Protein AF-A0A7I7UCS8-F1 (afdb_monomer_lite)

InterPro domains:
  IPR001915 Peptidase M48 [PF01435] (50-108)
  IPR050083 Membrane-localized HtpX protease [PTHR43221] (4-91)

Foldseek 3Di:
DVVVVVVVVVVVVVVVVLVVLLVVLCVVPNPVRNVVSVVCVVVVVVCCVVCVVVVVCVVLVWAFDDCVNPVPVQVVQVVVCVVVVHPRDTDTDSDRDVVVVVVVVVVCVVVVDDPVVVPPD

Secondary structure (DSSP, 8-state):
-HHHHHHHHHHHHHHHHHHHHHHHHHHHHHHHHHHHHHHHHHHHHHHHHHTHHHHHHHHTTPEEPPTTT-HHHHHHHHHHHHHTT-PPPPPEESSS-HHHHHHHHHHHHHTT--TTGGG--

Sequence (121 aa):
MRRATNWLKTAALLGLLTAMILLVGQWLGGSAGLVIAGIVSVAFNAVIYFYSDRIALRAMRARPLSRTEAPRLYAMVGDLADQAGQPMPRLFSTHPPVQRRIARLESLARDGRPARSAWIG

pLDDT: mean 87.06, std 10.29, range [52.38, 97.12]

Radius of gyration: 24.69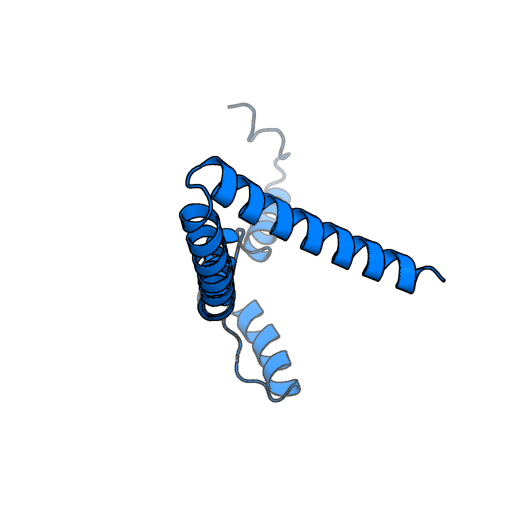 Å; chains: 1; bounding box: 49×38×68 Å

Organism: Mycolicibacterium pulveris (NCBI:txid36813)

Structure (mmCIF, N/CA/C/O backbone):
data_AF-A0A7I7UCS8-F1
#
_entry.id   AF-A0A7I7UCS8-F1
#
loop_
_atom_site.group_PDB
_atom_site.id
_atom_site.type_symbol
_atom_site.label_atom_id
_atom_site.label_alt_id
_atom_site.label_comp_id
_atom_site.label_asym_id
_atom_site.label_entity_id
_atom_site.label_seq_id
_atom_site.pdbx_PDB_ins_code
_atom_site.Cartn_x
_atom_site.Cartn_y
_atom_site.Cartn_z
_atom_site.occupancy
_atom_site.B_iso_or_equiv
_atom_site.auth_seq_id
_atom_site.auth_comp_id
_atom_site.auth_asym_id
_atom_site.auth_atom_id
_atom_site.pdbx_PDB_model_num
ATOM 1 N N . MET A 1 1 ? -11.689 26.394 -11.250 1.00 60.06 1 MET A N 1
ATOM 2 C CA . MET A 1 1 ? -10.302 26.407 -11.781 1.00 60.06 1 MET A CA 1
ATOM 3 C C . MET A 1 1 ? -9.278 25.624 -10.935 1.00 60.06 1 MET A C 1
ATOM 5 O O . MET A 1 1 ? -8.360 25.079 -11.520 1.00 60.06 1 MET A O 1
ATOM 9 N N . ARG A 1 2 ? -9.425 25.457 -9.604 1.00 61.91 2 ARG A N 1
ATOM 10 C CA . ARG A 1 2 ? -8.433 24.735 -8.757 1.00 61.91 2 ARG A CA 1
ATOM 11 C C . ARG A 1 2 ? -8.306 23.212 -8.984 1.00 61.91 2 ARG A C 1
ATOM 13 O O . ARG A 1 2 ? -7.230 22.660 -8.794 1.00 61.91 2 ARG A O 1
ATOM 20 N N . ARG A 1 3 ? -9.380 22.523 -9.401 1.00 70.38 3 ARG A N 1
ATOM 21 C CA . ARG A 1 3 ? -9.373 21.059 -9.625 1.00 70.38 3 ARG A CA 1
ATOM 22 C C . ARG A 1 3 ? -8.481 20.637 -10.800 1.00 70.38 3 ARG A C 1
ATOM 24 O O . ARG A 1 3 ? -7.736 19.673 -10.672 1.00 70.38 3 ARG A O 1
ATOM 31 N N . ALA A 1 4 ? -8.507 21.402 -11.894 1.00 74.75 4 ALA A N 1
ATOM 32 C CA . ALA A 1 4 ? -7.697 21.139 -13.084 1.00 74.75 4 ALA A CA 1
ATOM 33 C C . ALA A 1 4 ? -6.192 21.223 -12.782 1.00 74.75 4 ALA A C 1
ATOM 35 O O . ALA A 1 4 ? -5.426 20.360 -13.194 1.00 74.75 4 ALA A O 1
ATOM 36 N N . THR A 1 5 ? -5.771 22.207 -11.982 1.00 81.38 5 THR A N 1
ATOM 37 C CA . THR A 1 5 ? -4.363 22.366 -11.593 1.00 81.38 5 THR A CA 1
ATOM 38 C C . THR A 1 5 ? -3.869 21.228 -10.696 1.00 81.38 5 THR A C 1
ATOM 40 O O . THR A 1 5 ? -2.710 20.841 -10.797 1.00 81.38 5 THR A O 1
ATOM 43 N N . ASN A 1 6 ? -4.721 20.661 -9.837 1.00 87.00 6 ASN A N 1
ATOM 44 C CA . ASN A 1 6 ? -4.338 19.523 -8.994 1.00 87.00 6 ASN A CA 1
ATOM 45 C C . ASN A 1 6 ? -4.155 18.249 -9.820 1.00 87.00 6 ASN A C 1
ATOM 47 O O . ASN A 1 6 ? -3.152 17.566 -9.657 1.00 87.00 6 ASN A O 1
ATOM 51 N N . TRP A 1 7 ? -5.070 17.976 -10.751 1.00 90.50 7 TRP A N 1
ATOM 52 C CA . TRP A 1 7 ? -4.941 16.831 -11.651 1.00 90.50 7 TRP A CA 1
ATOM 53 C C . TRP A 1 7 ? -3.725 16.968 -12.578 1.00 90.50 7 TRP A C 1
ATOM 55 O O . TRP A 1 7 ? -2.993 16.002 -12.768 1.00 90.50 7 TRP A O 1
ATOM 65 N N . LEU A 1 8 ? -3.438 18.188 -13.053 1.00 93.19 8 LEU A N 1
ATOM 66 C CA . LEU A 1 8 ? -2.222 18.489 -13.812 1.00 93.19 8 LEU A CA 1
ATOM 67 C C . LEU A 1 8 ? -0.955 18.233 -12.989 1.00 93.19 8 LEU A C 1
ATOM 69 O O . LEU A 1 8 ? -0.033 17.597 -13.484 1.00 93.19 8 LEU A O 1
ATOM 73 N N . LYS A 1 9 ? -0.908 18.683 -11.728 1.00 89.12 9 LYS A N 1
ATOM 74 C CA . LYS A 1 9 ? 0.220 18.404 -10.825 1.00 89.12 9 LYS A CA 1
ATOM 75 C C . LYS A 1 9 ? 0.393 16.904 -10.600 1.00 89.12 9 LYS A C 1
ATOM 77 O O . LYS A 1 9 ? 1.513 16.417 -10.668 1.00 89.12 9 LYS A O 1
ATOM 82 N N . THR A 1 10 ? -0.693 16.165 -10.378 1.00 93.94 10 THR A N 1
ATOM 83 C CA . THR A 1 10 ? -0.644 14.707 -10.211 1.00 93.94 10 THR A CA 1
ATOM 84 C C . THR A 1 10 ? -0.122 14.015 -11.469 1.00 93.94 10 THR A C 1
ATOM 86 O O . THR A 1 10 ? 0.804 13.214 -11.372 1.00 93.94 10 THR A O 1
ATOM 89 N N . ALA A 1 11 ? -0.650 14.353 -12.648 1.00 95.00 11 ALA A N 1
ATOM 90 C CA . ALA A 1 11 ? -0.199 13.786 -13.916 1.00 95.00 11 ALA A CA 1
ATOM 91 C C . ALA A 1 11 ? 1.268 14.138 -14.216 1.00 95.00 11 ALA A C 1
ATOM 93 O O . ALA A 1 11 ? 2.036 13.265 -14.611 1.00 95.00 11 ALA A O 1
ATOM 94 N N . ALA A 1 12 ? 1.677 15.384 -13.961 1.00 95.94 12 ALA A N 1
ATOM 95 C CA . ALA A 1 12 ? 3.056 15.828 -14.138 1.00 95.94 12 ALA A CA 1
ATOM 96 C C . ALA A 1 12 ? 4.019 15.093 -13.197 1.00 95.94 12 ALA A C 1
ATOM 98 O O . ALA A 1 12 ? 5.064 14.631 -13.641 1.00 95.94 12 ALA A O 1
ATOM 99 N N . LEU A 1 13 ? 3.660 14.931 -11.918 1.00 95.69 13 LEU A N 1
ATOM 100 C CA . LEU A 1 13 ? 4.477 14.199 -10.947 1.00 95.69 13 LEU A CA 1
ATOM 101 C C . LEU A 1 13 ? 4.593 12.710 -11.303 1.00 95.69 13 LEU A C 1
ATOM 103 O O . LEU A 1 13 ? 5.686 12.154 -11.230 1.00 95.69 13 LEU A O 1
ATOM 107 N N . LEU A 1 14 ? 3.497 12.071 -11.726 1.00 94.31 14 LEU A N 1
ATOM 108 C CA . LEU A 1 14 ? 3.497 10.665 -12.151 1.00 94.31 14 LEU A CA 1
ATOM 109 C C . LEU A 1 14 ? 4.304 10.457 -13.438 1.00 94.31 14 LEU A C 1
ATOM 111 O O . LEU A 1 14 ? 5.100 9.519 -13.523 1.00 94.31 14 LEU A O 1
ATOM 115 N N . GLY A 1 15 ? 4.129 11.342 -14.421 1.00 95.31 15 GLY A N 1
ATOM 116 C CA . GLY A 1 15 ? 4.889 11.328 -15.667 1.00 95.31 15 GLY A CA 1
ATOM 117 C C . GLY A 1 15 ? 6.379 11.548 -15.424 1.00 95.31 15 GLY A C 1
ATOM 118 O O . GLY A 1 15 ? 7.196 10.788 -15.937 1.00 95.31 15 GLY A O 1
ATOM 119 N N . LEU A 1 16 ? 6.734 12.518 -14.574 1.00 97.12 16 LEU A N 1
ATOM 120 C CA . LEU A 1 16 ? 8.117 12.782 -14.178 1.00 97.12 16 LEU A CA 1
ATOM 121 C C . LEU A 1 16 ? 8.742 11.565 -13.495 1.00 97.12 16 LEU A C 1
ATOM 123 O O . LEU A 1 16 ? 9.826 11.145 -13.884 1.00 97.12 16 LEU A O 1
ATOM 127 N N . LEU A 1 17 ? 8.058 10.967 -12.516 1.00 95.06 17 LEU A N 1
ATOM 128 C CA . LEU A 1 17 ? 8.562 9.788 -11.812 1.00 95.06 17 LEU A CA 1
ATOM 129 C C . LEU A 1 17 ? 8.782 8.609 -12.771 1.00 95.06 17 LEU A C 1
ATOM 131 O O . LEU A 1 17 ? 9.819 7.951 -12.717 1.00 95.06 17 LEU A O 1
ATOM 135 N N . THR A 1 18 ? 7.835 8.378 -13.683 1.00 94.88 18 THR A N 1
ATOM 136 C CA . THR A 1 18 ? 7.948 7.333 -14.711 1.00 94.88 18 THR A CA 1
ATOM 137 C C . THR A 1 18 ? 9.139 7.598 -15.631 1.00 94.88 18 THR A C 1
ATOM 139 O O . THR A 1 18 ? 9.943 6.700 -15.876 1.00 94.88 18 THR A O 1
ATOM 142 N N . ALA A 1 19 ? 9.306 8.843 -16.087 1.00 96.19 19 ALA A N 1
ATOM 143 C CA . ALA A 1 19 ? 10.443 9.243 -16.906 1.00 96.19 19 ALA A CA 1
ATOM 144 C C . ALA A 1 19 ? 11.772 9.040 -16.167 1.00 96.19 19 ALA A C 1
ATOM 146 O O . ALA A 1 19 ? 12.712 8.514 -16.754 1.00 96.19 19 ALA A O 1
ATOM 147 N N . MET A 1 20 ? 11.848 9.375 -14.874 1.00 96.75 20 MET A N 1
ATOM 148 C CA . MET A 1 20 ? 13.052 9.143 -14.071 1.00 96.75 20 MET A CA 1
ATOM 149 C C . MET A 1 20 ? 13.416 7.657 -13.987 1.00 96.75 20 MET A C 1
ATOM 151 O O . MET A 1 20 ? 14.585 7.317 -14.150 1.00 96.75 20 MET A O 1
ATOM 155 N N . ILE A 1 21 ? 12.438 6.768 -13.793 1.00 95.44 21 ILE A N 1
ATOM 156 C CA . ILE A 1 21 ? 12.676 5.315 -13.763 1.00 95.44 21 ILE A CA 1
ATOM 157 C C . ILE A 1 21 ? 13.265 4.832 -15.096 1.00 95.44 21 ILE A C 1
ATOM 159 O O . ILE A 1 21 ? 14.263 4.110 -15.109 1.00 95.44 21 ILE A O 1
ATOM 163 N N . LEU A 1 22 ? 12.682 5.260 -16.220 1.00 95.56 22 LEU A N 1
ATOM 164 C CA . LEU A 1 22 ? 13.154 4.873 -17.552 1.00 95.56 22 LEU A CA 1
ATOM 165 C C . LEU A 1 22 ? 14.534 5.459 -17.877 1.00 95.56 22 LEU A C 1
ATOM 167 O O . LEU A 1 22 ? 15.364 4.758 -18.453 1.00 95.56 22 LEU A O 1
ATOM 171 N N . LEU A 1 23 ? 14.807 6.706 -17.478 1.00 96.56 23 LEU A N 1
ATOM 172 C CA . LEU A 1 23 ? 16.112 7.352 -17.655 1.00 96.56 23 LEU A CA 1
ATOM 173 C C . LEU A 1 23 ? 17.213 6.635 -16.870 1.00 96.56 23 LEU A C 1
ATOM 175 O O . LEU A 1 23 ? 18.300 6.433 -17.404 1.00 96.56 23 LEU A O 1
ATOM 179 N N . VAL A 1 24 ? 16.932 6.209 -15.635 1.00 96.69 24 VAL A N 1
ATOM 180 C CA . VAL A 1 24 ? 17.875 5.405 -14.842 1.00 96.69 24 VAL A CA 1
ATOM 181 C C . VAL A 1 24 ? 18.132 4.058 -15.516 1.00 96.69 24 VAL A C 1
ATOM 183 O O . VAL A 1 24 ? 19.286 3.654 -15.639 1.00 96.69 24 VAL A O 1
ATOM 186 N N . GLY A 1 25 ? 17.085 3.391 -16.013 1.00 95.44 25 GLY A N 1
ATOM 187 C CA . GLY A 1 25 ? 17.231 2.162 -16.796 1.00 95.44 25 GLY A CA 1
ATOM 188 C C . GLY A 1 25 ? 18.121 2.361 -18.024 1.00 95.44 25 GLY A C 1
ATOM 189 O O . GLY A 1 25 ? 19.071 1.609 -18.234 1.00 95.44 25 GLY A O 1
ATOM 190 N N . GLN A 1 26 ? 17.866 3.423 -18.786 1.00 95.25 26 GLN A N 1
ATOM 191 C CA . GLN A 1 26 ? 18.655 3.790 -19.960 1.00 95.25 26 GLN A CA 1
ATOM 192 C C . GLN A 1 26 ? 20.118 4.099 -19.610 1.00 95.25 26 GLN A C 1
ATOM 194 O O . GLN A 1 26 ? 21.018 3.696 -20.341 1.00 95.25 26 GLN A O 1
ATOM 199 N N . TRP A 1 27 ? 20.382 4.792 -18.500 1.00 96.69 27 TRP A N 1
ATOM 200 C CA . TRP A 1 27 ? 21.744 5.132 -18.080 1.00 96.69 27 TRP A CA 1
ATOM 201 C C . TRP A 1 27 ? 22.545 3.906 -17.620 1.00 96.69 27 TRP A C 1
ATOM 203 O O . TRP A 1 27 ? 23.731 3.803 -17.920 1.00 96.69 27 TRP A O 1
ATOM 213 N N . LEU A 1 28 ? 21.896 2.957 -16.939 1.00 94.56 28 LEU A N 1
ATOM 214 C CA . LEU A 1 28 ? 22.547 1.748 -16.425 1.00 94.56 28 LEU A CA 1
ATOM 215 C C . LEU A 1 28 ? 22.769 0.667 -17.492 1.00 94.56 28 LEU A C 1
ATOM 217 O O . LEU A 1 28 ? 23.720 -0.103 -17.379 1.00 94.56 28 LEU A O 1
ATOM 221 N N . GLY A 1 29 ? 21.893 0.568 -18.497 1.00 92.25 29 GLY A N 1
ATOM 222 C 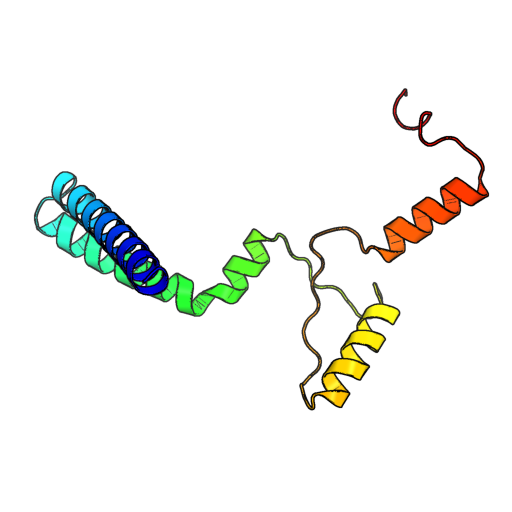CA . GLY A 1 29 ? 21.896 -0.564 -19.434 1.00 92.25 29 GLY A CA 1
ATOM 223 C C . GLY A 1 29 ? 21.516 -0.232 -20.875 1.00 92.25 29 GLY A C 1
ATOM 224 O O . GLY A 1 29 ? 21.185 -1.146 -21.635 1.00 92.25 29 GLY A O 1
ATOM 225 N N . GLY A 1 30 ? 21.503 1.047 -21.259 1.00 94.94 30 GLY A N 1
ATOM 226 C CA . GLY A 1 30 ? 21.060 1.486 -22.583 1.00 94.94 30 GLY A CA 1
ATOM 227 C C . GLY A 1 30 ? 19.638 1.017 -22.897 1.00 94.94 30 GLY A C 1
ATOM 228 O O . GLY A 1 30 ? 18.805 0.857 -22.002 1.00 94.94 30 GLY A O 1
ATOM 229 N N . SER A 1 31 ? 19.375 0.722 -24.174 1.00 93.75 31 SER A N 1
ATOM 230 C CA . SER A 1 31 ? 18.046 0.308 -24.648 1.00 93.75 31 SER A CA 1
ATOM 231 C C . SER A 1 31 ? 17.504 -0.929 -23.922 1.00 93.75 31 SER A C 1
ATOM 233 O O . SER A 1 31 ? 16.305 -1.016 -23.661 1.00 93.75 31 SER A O 1
ATOM 235 N N . ALA A 1 32 ? 18.379 -1.876 -23.561 1.00 95.56 32 ALA A N 1
ATOM 236 C CA . ALA A 1 32 ? 17.993 -3.050 -22.781 1.00 95.56 32 ALA A CA 1
ATOM 237 C C . ALA A 1 32 ? 17.557 -2.654 -21.361 1.00 95.56 32 ALA A C 1
ATOM 239 O O . ALA A 1 32 ? 16.532 -3.126 -20.871 1.00 95.56 32 ALA A O 1
ATOM 240 N N . GLY A 1 33 ? 18.288 -1.737 -20.724 1.00 95.56 33 GLY A N 1
ATOM 241 C CA . GLY A 1 33 ? 17.946 -1.206 -19.408 1.00 95.56 33 GLY A CA 1
ATOM 242 C C . GLY A 1 33 ? 16.622 -0.435 -19.383 1.00 95.56 33 GLY A C 1
ATOM 243 O O . GLY A 1 33 ? 15.886 -0.545 -18.403 1.00 95.56 33 GLY A O 1
ATOM 244 N N . LEU A 1 34 ? 16.254 0.266 -20.463 1.00 96.25 34 LEU A N 1
ATOM 245 C CA . LEU A 1 34 ? 14.940 0.912 -20.597 1.00 96.25 34 LEU A CA 1
ATOM 246 C C . LEU A 1 34 ? 13.802 -0.118 -20.604 1.00 96.25 34 LEU A C 1
ATOM 248 O O . LEU A 1 34 ? 12.838 0.026 -19.848 1.00 96.25 34 LEU A O 1
ATOM 252 N N . VAL A 1 35 ? 13.923 -1.178 -21.412 1.00 96.62 35 VAL A N 1
ATOM 253 C CA . VAL A 1 35 ? 12.920 -2.258 -21.472 1.00 96.62 35 VAL A CA 1
ATOM 254 C C . VAL A 1 35 ? 12.800 -2.958 -20.119 1.00 96.62 35 VAL A C 1
ATOM 256 O O . VAL A 1 35 ? 11.688 -3.156 -19.628 1.00 96.62 35 VAL A O 1
ATOM 259 N N . ILE A 1 36 ? 13.930 -3.269 -19.479 1.00 96.38 36 ILE A N 1
ATOM 260 C CA . ILE A 1 36 ? 13.953 -3.882 -18.145 1.00 96.38 36 ILE A CA 1
ATOM 261 C C . ILE A 1 36 ? 13.278 -2.965 -17.122 1.00 96.38 36 ILE A C 1
ATOM 263 O O . ILE A 1 36 ? 12.411 -3.426 -16.384 1.00 96.38 36 ILE A O 1
ATOM 267 N N . ALA A 1 37 ? 13.610 -1.673 -17.093 1.00 96.00 37 ALA A N 1
ATOM 268 C CA . ALA A 1 37 ? 12.997 -0.714 -16.176 1.00 96.00 37 ALA A CA 1
ATOM 269 C C . ALA A 1 37 ? 11.481 -0.599 -16.391 1.00 96.00 37 ALA A C 1
ATOM 271 O O . ALA A 1 37 ? 10.728 -0.557 -15.416 1.00 96.00 37 ALA A O 1
ATOM 272 N N . GLY A 1 38 ? 11.022 -0.614 -17.646 1.00 96.12 38 GLY A N 1
ATOM 273 C CA . GLY A 1 38 ? 9.599 -0.640 -17.983 1.00 96.12 38 GLY A CA 1
ATOM 274 C C . GLY A 1 38 ? 8.896 -1.895 -17.457 1.00 96.12 38 GLY A C 1
ATOM 275 O O . GLY A 1 38 ? 7.888 -1.788 -16.756 1.00 96.12 38 GLY A O 1
ATOM 276 N N . ILE A 1 39 ? 9.459 -3.078 -17.722 1.00 97.00 39 ILE A N 1
ATOM 277 C CA . ILE A 1 39 ? 8.915 -4.356 -17.237 1.00 97.00 39 ILE A CA 1
ATOM 278 C C . ILE A 1 39 ? 8.890 -4.387 -15.707 1.00 97.00 39 ILE A C 1
ATOM 280 O O . ILE A 1 39 ? 7.861 -4.714 -15.119 1.00 97.00 39 ILE A O 1
ATOM 284 N N . VAL A 1 40 ? 9.993 -4.012 -15.056 1.00 96.50 40 VAL A N 1
ATOM 285 C CA . VAL A 1 40 ? 10.100 -3.972 -13.592 1.00 96.50 40 VAL A CA 1
ATOM 286 C C . VAL A 1 40 ? 9.087 -2.996 -13.004 1.00 96.50 40 VAL A C 1
ATOM 288 O O . VAL A 1 40 ? 8.439 -3.334 -12.019 1.00 96.50 40 VAL A O 1
ATOM 291 N N . SER A 1 41 ? 8.899 -1.820 -13.607 1.00 94.94 41 SER A N 1
ATOM 292 C CA . SER A 1 41 ? 7.921 -0.830 -13.146 1.00 94.94 41 SER A CA 1
ATOM 293 C C . SER A 1 41 ? 6.494 -1.380 -13.189 1.00 94.94 41 SER A C 1
ATOM 295 O O . SER A 1 41 ? 5.780 -1.325 -12.184 1.00 94.94 41 SER A O 1
ATOM 297 N N . VAL A 1 42 ? 6.098 -1.983 -14.314 1.00 95.81 42 VAL A N 1
ATOM 298 C CA . VAL A 1 42 ? 4.768 -2.592 -14.474 1.00 95.81 42 VAL A CA 1
ATOM 299 C C . VAL A 1 42 ? 4.589 -3.768 -13.516 1.00 95.81 42 VAL A C 1
ATOM 301 O O . VAL A 1 42 ? 3.581 -3.839 -12.811 1.00 95.81 42 VAL A O 1
ATOM 304 N N . ALA A 1 43 ? 5.577 -4.661 -13.433 1.00 96.25 43 ALA A N 1
ATOM 305 C CA . ALA A 1 43 ? 5.540 -5.813 -12.539 1.00 96.25 43 ALA A CA 1
ATOM 306 C C . ALA A 1 43 ? 5.450 -5.386 -11.068 1.00 96.25 43 ALA A C 1
ATOM 308 O O . ALA A 1 43 ? 4.643 -5.924 -10.313 1.00 96.25 43 ALA A O 1
ATOM 309 N N . PHE A 1 44 ? 6.226 -4.383 -10.659 1.00 95.06 44 PHE A N 1
ATOM 310 C CA . PHE A 1 44 ? 6.194 -3.841 -9.304 1.00 95.06 44 PHE A CA 1
ATOM 311 C C . PHE A 1 44 ? 4.834 -3.219 -8.976 1.00 95.06 44 PHE A C 1
ATOM 313 O O . PHE A 1 44 ? 4.288 -3.462 -7.898 1.00 95.06 44 PHE A O 1
ATOM 320 N N . ASN A 1 45 ? 4.250 -2.471 -9.916 1.00 94.00 45 ASN A N 1
ATOM 321 C CA . ASN A 1 45 ? 2.919 -1.896 -9.744 1.00 94.00 45 ASN A CA 1
ATOM 322 C C . ASN A 1 45 ? 1.848 -2.991 -9.601 1.00 94.00 45 ASN A C 1
ATOM 324 O O . ASN A 1 45 ? 1.012 -2.917 -8.701 1.00 94.00 45 ASN A O 1
ATOM 328 N N . ALA A 1 46 ? 1.938 -4.056 -10.403 1.00 95.81 46 ALA A N 1
ATOM 329 C CA . ALA A 1 46 ? 1.068 -5.223 -10.289 1.00 95.81 46 ALA A CA 1
ATOM 330 C C . ALA A 1 46 ? 1.226 -5.935 -8.933 1.00 95.81 46 ALA A C 1
ATOM 332 O O . ALA A 1 46 ? 0.228 -6.234 -8.279 1.00 95.81 46 ALA A O 1
ATOM 333 N N . VAL A 1 47 ? 2.459 -6.156 -8.459 1.00 95.25 47 VAL A N 1
ATOM 334 C CA . VAL A 1 47 ? 2.711 -6.742 -7.129 1.00 95.25 47 VAL A CA 1
ATOM 335 C C . VAL A 1 47 ? 2.090 -5.882 -6.027 1.00 95.25 47 VAL A C 1
ATOM 337 O O . VAL A 1 47 ? 1.417 -6.419 -5.148 1.00 95.25 47 VAL A O 1
ATOM 340 N N . ILE A 1 48 ? 2.261 -4.558 -6.078 1.00 93.44 48 ILE A N 1
ATOM 341 C CA . ILE A 1 48 ? 1.635 -3.656 -5.105 1.00 93.44 48 ILE A CA 1
ATOM 342 C C . ILE A 1 48 ? 0.115 -3.756 -5.175 1.00 93.44 48 ILE A C 1
ATOM 344 O O . ILE A 1 48 ? -0.515 -3.817 -4.127 1.00 93.44 48 ILE A O 1
ATOM 348 N N . TYR A 1 49 ? -0.474 -3.796 -6.368 1.00 91.88 49 TYR A N 1
ATOM 349 C CA . TYR A 1 49 ? -1.922 -3.882 -6.530 1.00 91.88 49 TYR A CA 1
ATOM 350 C C . TYR A 1 49 ? -2.489 -5.161 -5.891 1.00 91.88 49 TYR A C 1
ATOM 352 O O . TYR A 1 49 ? -3.357 -5.078 -5.018 1.00 91.88 49 TYR A O 1
ATOM 360 N N . PHE A 1 50 ? -1.945 -6.329 -6.253 1.00 93.38 50 PHE A N 1
ATOM 361 C CA . PHE A 1 50 ? -2.447 -7.627 -5.785 1.00 93.38 50 PHE A CA 1
ATOM 362 C C . PHE A 1 50 ? -2.127 -7.938 -4.318 1.00 93.38 50 PHE A C 1
ATOM 364 O O . PHE A 1 50 ? -2.890 -8.652 -3.675 1.00 93.38 50 PHE A O 1
ATOM 371 N N . TYR A 1 51 ? -1.023 -7.419 -3.774 1.00 94.88 51 TYR A N 1
ATOM 372 C CA . TYR A 1 51 ? -0.594 -7.683 -2.393 1.00 94.88 51 TYR A CA 1
ATOM 373 C C . TYR A 1 51 ? -0.699 -6.447 -1.480 1.00 94.88 51 TYR A C 1
ATOM 375 O O . TYR A 1 51 ? -0.085 -6.410 -0.407 1.00 94.88 51 TYR A O 1
ATOM 383 N N . SER A 1 52 ? -1.457 -5.428 -1.902 1.00 91.38 52 SER A N 1
ATOM 384 C CA . SER A 1 52 ? -1.584 -4.129 -1.220 1.00 91.38 52 SER A CA 1
ATOM 385 C C . SER A 1 52 ? -2.018 -4.261 0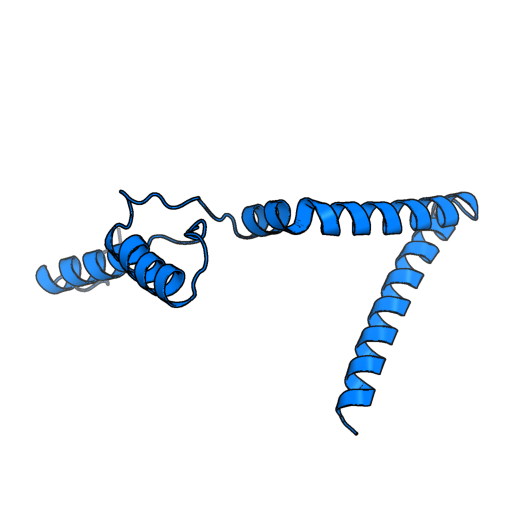.237 1.00 91.38 52 SER A C 1
ATOM 387 O O . SER A 1 52 ? -1.439 -3.613 1.109 1.00 91.38 52 SER A O 1
ATOM 389 N N . ASP A 1 53 ? -2.982 -5.132 0.525 1.00 88.19 53 ASP A N 1
ATOM 390 C CA . ASP A 1 53 ? -3.517 -5.384 1.863 1.00 88.19 53 ASP A CA 1
ATOM 391 C C . ASP A 1 53 ? -2.426 -5.871 2.832 1.00 88.19 53 ASP A C 1
ATOM 393 O O . ASP A 1 53 ? -2.237 -5.318 3.920 1.00 88.19 53 ASP A O 1
ATOM 397 N N . ARG A 1 54 ? -1.635 -6.865 2.418 1.00 86.75 54 ARG A N 1
ATOM 398 C CA . ARG A 1 54 ? -0.561 -7.440 3.236 1.00 86.75 54 ARG A CA 1
ATOM 399 C C . ARG A 1 54 ? 0.585 -6.458 3.419 1.00 86.75 54 ARG A C 1
ATOM 401 O O . ARG A 1 54 ? 1.168 -6.403 4.504 1.00 86.75 54 ARG A O 1
ATOM 408 N N . ILE A 1 55 ? 0.922 -5.702 2.375 1.00 88.81 55 ILE A N 1
ATOM 409 C CA . ILE A 1 55 ? 1.969 -4.676 2.432 1.00 88.81 55 ILE A CA 1
ATOM 410 C C . ILE A 1 55 ? 1.546 -3.563 3.399 1.00 88.81 55 ILE A C 1
ATOM 412 O O . ILE A 1 55 ? 2.320 -3.211 4.290 1.00 88.81 55 ILE A O 1
ATOM 416 N N . ALA A 1 56 ? 0.305 -3.082 3.298 1.00 88.69 56 ALA A N 1
ATOM 417 C CA . ALA A 1 56 ? -0.238 -2.043 4.168 1.00 88.69 56 ALA A CA 1
ATOM 418 C C . ALA A 1 56 ? -0.274 -2.483 5.641 1.00 88.69 56 ALA A C 1
ATOM 420 O O . ALA A 1 56 ? 0.211 -1.763 6.517 1.00 88.69 56 ALA A O 1
ATOM 421 N N . LEU A 1 57 ? -0.782 -3.687 5.928 1.00 88.88 57 LEU A N 1
ATOM 422 C CA . LEU A 1 57 ? -0.840 -4.218 7.296 1.00 88.88 57 LEU A CA 1
ATOM 423 C C . LEU A 1 57 ? 0.555 -4.362 7.924 1.00 88.88 57 LEU A C 1
ATOM 425 O O . LEU A 1 57 ? 0.747 -4.015 9.093 1.00 88.88 57 LEU A O 1
ATOM 429 N N . ARG A 1 58 ? 1.547 -4.823 7.148 1.00 87.12 58 ARG A N 1
ATOM 430 C CA . ARG A 1 58 ? 2.944 -4.929 7.605 1.00 87.12 58 ARG A CA 1
ATOM 431 C C . ARG A 1 58 ? 3.582 -3.561 7.829 1.00 87.12 58 ARG A C 1
ATOM 433 O O . ARG A 1 58 ? 4.253 -3.380 8.844 1.00 87.12 58 ARG A O 1
ATOM 440 N N . ALA A 1 59 ? 3.345 -2.602 6.936 1.00 88.31 59 ALA A N 1
ATOM 441 C CA . ALA A 1 59 ? 3.867 -1.241 7.059 1.00 88.31 59 ALA A CA 1
ATOM 442 C C . ALA A 1 59 ? 3.363 -0.551 8.337 1.00 88.31 59 ALA A C 1
ATOM 444 O O . ALA A 1 59 ? 4.135 0.097 9.040 1.00 88.31 59 ALA A O 1
ATOM 445 N N . MET A 1 60 ? 2.094 -0.767 8.693 1.00 88.81 60 MET A N 1
ATOM 44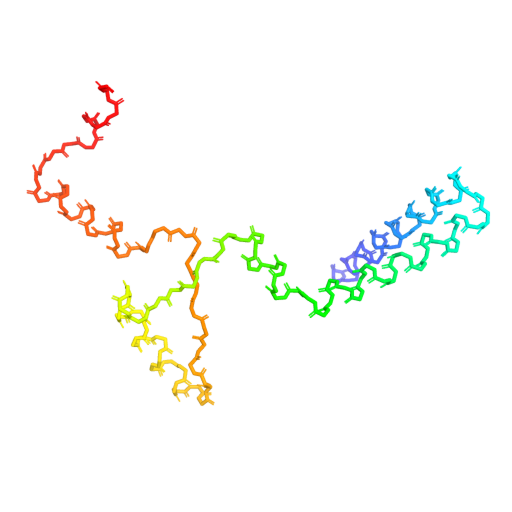6 C CA . MET A 1 60 ? 1.494 -0.242 9.926 1.00 88.81 60 MET A CA 1
ATOM 447 C C . MET A 1 60 ? 1.870 -1.030 11.189 1.00 88.81 60 MET A C 1
ATOM 449 O O . MET A 1 60 ? 1.437 -0.664 12.282 1.00 88.81 60 MET A O 1
ATOM 453 N N . ARG A 1 61 ? 2.631 -2.129 11.060 1.00 84.19 61 ARG A N 1
ATOM 454 C CA . ARG A 1 61 ? 2.900 -3.092 12.146 1.00 84.19 61 ARG A CA 1
ATOM 455 C C . ARG A 1 61 ? 1.614 -3.534 12.856 1.00 84.19 61 ARG A C 1
ATOM 457 O O . ARG A 1 61 ? 1.599 -3.750 14.068 1.00 84.19 61 ARG A O 1
ATOM 464 N N . ALA A 1 62 ? 0.528 -3.638 12.095 1.00 85.38 62 ALA A N 1
ATOM 465 C CA . ALA A 1 62 ? -0.795 -3.898 12.625 1.00 85.38 62 ALA A CA 1
ATOM 466 C C . ALA A 1 62 ? -0.870 -5.350 13.118 1.00 85.38 62 ALA A C 1
ATOM 468 O O . ALA A 1 62 ? -0.610 -6.289 12.362 1.00 85.38 62 ALA A O 1
ATOM 469 N N . ARG A 1 63 ? -1.206 -5.547 14.396 1.00 83.12 63 ARG A N 1
ATOM 470 C CA . ARG A 1 63 ? -1.398 -6.884 14.972 1.00 83.12 63 ARG A CA 1
ATOM 471 C C . ARG A 1 63 ? -2.877 -7.253 14.951 1.00 83.12 63 ARG A C 1
ATOM 473 O O . ARG A 1 63 ? -3.691 -6.391 15.287 1.00 83.12 63 ARG A O 1
ATOM 480 N N . PRO A 1 64 ? -3.243 -8.487 14.563 1.00 84.06 64 PRO A N 1
ATOM 481 C CA . PRO A 1 64 ? -4.632 -8.921 14.613 1.00 84.06 64 PRO A CA 1
ATOM 482 C C . PRO A 1 64 ? -5.113 -8.865 16.063 1.00 84.06 64 PRO A C 1
ATOM 484 O O . PRO A 1 64 ? -4.428 -9.350 16.960 1.00 84.06 64 PRO A O 1
ATOM 487 N N . LEU A 1 65 ? -6.263 -8.238 16.279 1.00 84.56 65 LEU A N 1
ATOM 488 C CA . LEU A 1 65 ? -6.881 -8.119 17.592 1.00 84.56 65 LEU A CA 1
ATOM 489 C C . LEU A 1 65 ? -7.905 -9.239 17.741 1.00 84.56 65 LEU A C 1
ATOM 491 O O . LEU A 1 65 ? -8.737 -9.412 16.857 1.00 84.56 65 LEU A O 1
ATOM 495 N N . SER A 1 66 ? -7.877 -9.993 18.832 1.00 84.38 66 SER A N 1
ATOM 496 C CA . SER A 1 66 ? -8.855 -11.060 19.092 1.00 84.38 66 SER A CA 1
ATOM 497 C C . SER A 1 66 ? -10.068 -10.560 19.893 1.00 84.38 66 SER A C 1
ATOM 499 O O . SER A 1 66 ? -9.993 -9.555 20.606 1.00 84.38 66 SER A O 1
ATOM 501 N N . ARG A 1 67 ? -11.205 -11.275 19.813 1.00 82.38 67 ARG A N 1
ATOM 502 C CA . ARG A 1 67 ? -12.415 -10.969 20.612 1.00 82.38 67 ARG A CA 1
ATOM 503 C C . ARG A 1 67 ? -12.143 -10.975 22.117 1.00 82.38 67 ARG A C 1
ATOM 505 O O . ARG A 1 67 ? -12.766 -10.207 22.841 1.00 82.38 67 ARG A O 1
ATOM 512 N N . THR A 1 68 ? -11.221 -11.815 22.581 1.00 83.81 68 THR A N 1
ATOM 513 C CA . THR A 1 68 ? -10.855 -11.927 23.999 1.00 83.81 68 THR A CA 1
ATOM 514 C C . THR A 1 68 ? -10.055 -10.722 24.489 1.00 83.81 68 THR A C 1
ATOM 516 O O . THR A 1 68 ? -10.215 -10.306 25.632 1.00 83.81 68 THR A O 1
ATOM 519 N N . GLU A 1 69 ? -9.235 -10.112 23.630 1.00 82.75 69 GLU A N 1
ATOM 520 C CA . GLU A 1 69 ? -8.425 -8.944 23.994 1.00 82.75 69 GLU A CA 1
ATOM 521 C C . GLU A 1 69 ? -9.233 -7.643 24.075 1.00 82.75 69 GLU A C 1
ATOM 523 O O . GLU A 1 69 ? -8.872 -6.750 24.847 1.00 82.75 69 GLU A O 1
ATOM 528 N N . ALA A 1 70 ? -10.299 -7.513 23.280 1.00 85.56 70 ALA A N 1
ATOM 529 C CA . ALA A 1 70 ? -11.131 -6.309 23.230 1.00 85.56 70 ALA A CA 1
ATOM 530 C C . ALA A 1 70 ? -12.619 -6.623 22.955 1.00 85.56 70 ALA A C 1
ATOM 532 O O . ALA A 1 70 ? -13.156 -6.218 21.918 1.00 85.56 70 ALA A O 1
ATOM 533 N N . PRO A 1 71 ? -13.325 -7.291 23.887 1.00 87.69 71 PRO A N 1
ATOM 534 C CA . PRO A 1 71 ? -14.695 -7.762 23.664 1.00 87.69 71 PRO A CA 1
ATOM 535 C C . PRO A 1 71 ? -15.682 -6.622 23.395 1.00 87.69 71 PRO A C 1
ATOM 537 O O . PRO A 1 71 ? -16.526 -6.733 22.512 1.00 87.69 71 PRO A O 1
ATOM 540 N N . ARG A 1 72 ? -15.533 -5.485 24.092 1.00 87.75 72 ARG A N 1
ATOM 541 C CA . ARG A 1 72 ? -16.391 -4.303 23.892 1.00 87.75 72 ARG A CA 1
ATOM 542 C C . ARG A 1 72 ? -16.250 -3.694 22.495 1.00 87.75 72 ARG A C 1
ATOM 544 O O . ARG A 1 72 ? -17.245 -3.283 21.917 1.00 87.75 72 ARG A O 1
ATOM 551 N N . LEU A 1 73 ? -15.029 -3.635 21.956 1.00 87.88 73 LEU A N 1
ATOM 552 C CA . LEU A 1 73 ? -14.794 -3.093 20.614 1.00 87.88 73 LEU A CA 1
ATOM 553 C C . LEU A 1 73 ? -15.384 -4.019 19.549 1.00 87.88 73 LEU A C 1
ATOM 555 O O . LEU A 1 73 ? -16.021 -3.552 18.614 1.00 87.88 73 LEU A O 1
ATOM 559 N N . TYR A 1 74 ? -15.203 -5.327 19.724 1.00 91.12 74 TYR A N 1
ATOM 560 C CA . TYR A 1 74 ? -15.787 -6.326 18.838 1.00 91.12 74 TYR A CA 1
ATOM 561 C C . TYR A 1 74 ? -17.317 -6.310 18.846 1.00 91.12 74 TYR A C 1
ATOM 563 O O . TYR A 1 74 ? -17.906 -6.478 17.787 1.00 91.12 74 TYR A O 1
ATOM 571 N N . ALA A 1 75 ? -17.952 -6.094 20.002 1.00 91.44 75 ALA A N 1
ATOM 572 C CA . ALA A 1 75 ? -19.402 -5.921 20.078 1.00 91.44 75 ALA A CA 1
ATOM 573 C C . ALA A 1 75 ? -19.845 -4.669 19.308 1.00 91.44 75 ALA A C 1
ATOM 575 O O . ALA A 1 75 ? -20.659 -4.763 18.404 1.00 91.44 75 ALA A O 1
ATOM 576 N N . MET A 1 76 ? -19.207 -3.526 19.574 1.00 92.19 76 MET A N 1
ATOM 577 C CA . MET A 1 76 ? -19.560 -2.250 18.946 1.00 92.19 76 MET A CA 1
ATOM 578 C C . MET A 1 76 ? -19.393 -2.259 17.419 1.00 92.19 76 MET A C 1
ATOM 580 O O . MET A 1 76 ? -20.247 -1.753 16.696 1.00 92.19 76 MET A O 1
ATOM 584 N N . VAL A 1 77 ? -18.298 -2.837 16.912 1.00 92.94 77 VAL A N 1
ATOM 585 C CA . VAL A 1 77 ? -18.102 -2.992 15.462 1.00 92.94 77 VAL A CA 1
ATOM 586 C C . VAL A 1 77 ? -19.054 -4.040 14.883 1.00 92.94 77 VAL A C 1
ATOM 588 O O . VAL A 1 77 ? -19.488 -3.880 13.749 1.00 92.94 77 VAL A O 1
ATOM 591 N N . GLY A 1 78 ? -19.392 -5.081 15.649 1.00 93.25 78 GLY A N 1
ATOM 592 C CA . GLY A 1 78 ? -20.386 -6.082 15.262 1.00 93.25 78 GLY A CA 1
ATOM 593 C C . GLY A 1 78 ? -21.754 -5.467 15.033 1.00 93.25 78 GLY A C 1
ATOM 594 O O . GLY A 1 78 ? -22.279 -5.591 13.936 1.00 93.25 78 GLY A O 1
ATOM 595 N N . ASP A 1 79 ? -22.256 -4.706 16.004 1.00 94.62 79 ASP A N 1
ATOM 596 C CA . ASP A 1 79 ? -23.548 -4.027 15.893 1.00 94.62 79 ASP A CA 1
ATOM 597 C C . ASP A 1 79 ? -23.589 -3.100 14.665 1.00 94.62 79 ASP A C 1
ATOM 599 O O . ASP A 1 79 ? -24.596 -3.032 13.961 1.00 94.62 79 ASP A O 1
ATOM 603 N N . LEU A 1 80 ? -22.479 -2.411 14.370 1.00 94.00 80 LEU A N 1
ATOM 604 C CA . LEU A 1 80 ? -22.363 -1.547 13.194 1.00 94.00 80 LEU A CA 1
ATOM 605 C C . LEU A 1 80 ? -22.319 -2.341 11.879 1.00 94.00 80 LEU A C 1
ATOM 607 O O . LEU A 1 80 ? -22.933 -1.931 10.894 1.00 94.00 80 LEU A O 1
ATOM 611 N N . ALA A 1 81 ? -21.586 -3.455 11.846 1.00 94.00 81 ALA A N 1
ATOM 612 C CA . ALA A 1 81 ? -21.502 -4.325 10.678 1.00 94.00 81 ALA A CA 1
ATOM 613 C C . ALA A 1 81 ? -22.862 -4.972 10.379 1.00 94.00 81 ALA A C 1
ATOM 615 O O . ALA A 1 81 ? -23.298 -4.959 9.228 1.00 94.00 81 ALA A O 1
ATOM 616 N N . ASP A 1 82 ? -23.565 -5.424 11.418 1.00 94.88 82 ASP A N 1
ATOM 617 C CA . ASP A 1 82 ? -24.900 -6.011 11.326 1.00 94.88 82 ASP A CA 1
ATOM 618 C C . ASP A 1 82 ? -25.921 -4.980 10.821 1.00 94.88 82 ASP A C 1
ATOM 620 O O . ASP A 1 82 ? -26.672 -5.262 9.887 1.00 94.88 82 ASP A O 1
ATOM 624 N N . GLN A 1 83 ? -25.892 -3.746 11.344 1.00 95.25 83 GLN A N 1
ATOM 625 C CA . GLN A 1 83 ? -26.727 -2.642 10.844 1.00 95.25 83 GLN A CA 1
ATOM 626 C C . GLN A 1 83 ? -26.440 -2.293 9.375 1.00 95.25 83 GLN A C 1
ATOM 628 O O . GLN A 1 83 ? -27.349 -1.898 8.646 1.00 95.25 83 GLN A O 1
ATOM 633 N N . ALA A 1 84 ? -25.190 -2.439 8.929 1.00 94.50 84 ALA A N 1
ATOM 634 C CA . ALA A 1 84 ? -24.777 -2.186 7.550 1.00 94.50 84 ALA A CA 1
ATOM 635 C C . ALA A 1 84 ? -24.950 -3.404 6.616 1.00 94.50 84 ALA A C 1
ATOM 637 O O . ALA A 1 84 ? -24.634 -3.305 5.427 1.00 94.50 84 ALA A O 1
ATOM 638 N N . GLY A 1 85 ? -25.402 -4.556 7.130 1.00 93.56 85 GLY A N 1
ATOM 639 C CA . GLY A 1 85 ? -25.489 -5.808 6.371 1.00 93.56 85 GLY A CA 1
ATOM 640 C C . GLY A 1 85 ? -24.131 -6.306 5.859 1.00 93.56 85 GLY A C 1
ATOM 641 O O . GLY A 1 85 ? -24.058 -6.939 4.806 1.00 93.56 85 GLY A O 1
ATOM 642 N N . GLN A 1 86 ? -23.045 -5.970 6.555 1.00 93.06 86 GLN A N 1
ATOM 643 C CA . GLN A 1 86 ? -21.681 -6.356 6.204 1.00 93.06 86 GLN A CA 1
ATOM 644 C C . GLN A 1 86 ? -21.187 -7.479 7.125 1.00 93.06 86 GLN A C 1
ATOM 646 O O . GLN A 1 86 ? -21.509 -7.491 8.312 1.00 93.06 86 GLN A O 1
ATOM 651 N N . PRO A 1 87 ? -20.363 -8.417 6.626 1.00 92.50 87 PRO A N 1
ATOM 652 C CA . PRO A 1 87 ? -19.738 -9.416 7.485 1.00 92.50 87 PRO A CA 1
ATOM 653 C C . PRO A 1 87 ? -18.787 -8.754 8.493 1.00 92.50 87 PRO A C 1
ATOM 655 O O . PRO A 1 87 ? -18.179 -7.722 8.204 1.00 92.50 87 PRO A O 1
ATOM 658 N N . MET A 1 88 ?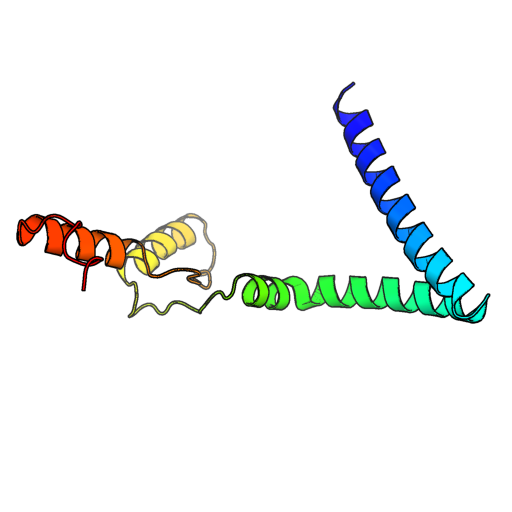 -18.604 -9.388 9.657 1.00 93.19 88 MET A N 1
ATOM 659 C CA . MET A 1 88 ? -17.707 -8.893 10.708 1.00 93.19 88 MET A CA 1
ATOM 660 C C . MET A 1 88 ? -16.290 -8.633 10.153 1.00 93.19 88 MET A C 1
ATOM 662 O O . MET A 1 88 ? -15.610 -9.584 9.744 1.00 93.19 88 MET A O 1
ATOM 666 N N . PRO A 1 89 ? -15.805 -7.377 10.167 1.00 90.75 89 PRO A N 1
ATOM 667 C CA . PRO A 1 89 ? -14.483 -7.056 9.651 1.00 90.75 89 PRO A CA 1
ATOM 668 C C . PRO A 1 89 ? -13.378 -7.575 10.580 1.00 90.75 89 PRO A C 1
ATOM 670 O O . PRO A 1 89 ? -13.534 -7.681 11.798 1.00 90.75 89 PRO A O 1
ATOM 673 N N . ARG A 1 90 ? -12.204 -7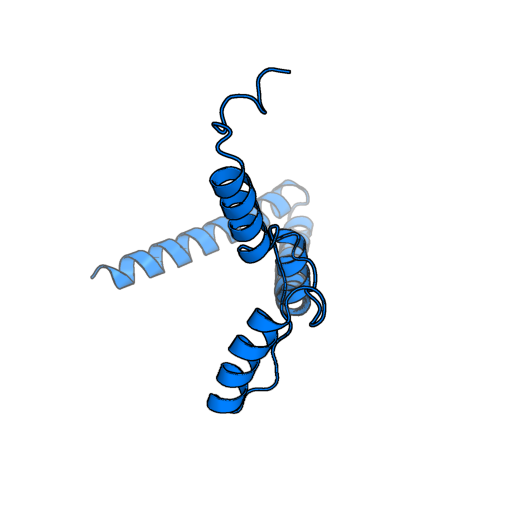.862 10.006 1.00 88.19 90 ARG A N 1
ATOM 674 C CA . ARG A 1 90 ? -11.009 -8.218 10.785 1.00 88.19 90 ARG A CA 1
ATOM 675 C C . ARG A 1 90 ? -10.451 -6.965 11.455 1.00 88.19 90 ARG A C 1
ATOM 677 O O . ARG A 1 90 ? -10.098 -6.006 10.773 1.00 88.19 90 ARG A O 1
ATOM 684 N N . LEU A 1 91 ? -10.332 -6.995 12.780 1.00 88.50 91 LEU A N 1
ATOM 685 C CA . LEU A 1 91 ? -9.808 -5.875 13.557 1.00 88.50 91 LEU A CA 1
ATOM 686 C C . LEU A 1 91 ? -8.303 -6.013 13.787 1.00 88.50 91 LEU A C 1
ATOM 688 O O . LEU A 1 91 ? -7.801 -7.093 14.103 1.00 88.50 91 LEU A O 1
ATOM 692 N N . PHE A 1 92 ? -7.586 -4.897 13.661 1.00 86.50 92 PHE A N 1
ATOM 693 C CA . PHE A 1 92 ? -6.151 -4.820 13.909 1.00 86.50 92 PHE A CA 1
ATOM 694 C C . PHE A 1 92 ? -5.821 -3.643 14.828 1.00 86.50 92 PHE A C 1
ATOM 696 O O . PHE A 1 92 ? -6.469 -2.600 14.768 1.00 86.50 92 PHE A O 1
ATOM 703 N N . SER A 1 93 ? -4.785 -3.795 15.652 1.00 83.62 93 SER A N 1
ATOM 704 C CA . SER A 1 93 ? -4.284 -2.746 16.543 1.00 83.62 93 SER A CA 1
ATOM 705 C C . SER A 1 93 ? -2.856 -2.359 16.166 1.00 83.62 93 SER A C 1
ATOM 707 O O . SER A 1 93 ? -1.988 -3.225 16.049 1.00 83.62 93 SER A O 1
ATOM 709 N N . THR A 1 94 ? -2.598 -1.060 15.990 1.00 80.50 94 THR A N 1
ATOM 710 C CA . THR A 1 94 ? -1.248 -0.509 15.740 1.00 80.50 94 THR A CA 1
ATOM 711 C C . THR A 1 94 ? -0.547 -0.060 17.028 1.00 80.50 94 THR A C 1
ATOM 713 O O . THR A 1 94 ? 0.675 -0.001 17.082 1.00 80.50 94 THR A O 1
ATOM 716 N N . HIS A 1 95 ? -1.317 0.221 18.083 1.00 73.56 95 HIS A N 1
ATOM 717 C CA . HIS A 1 95 ? -0.862 0.676 19.402 1.00 73.56 95 HIS A CA 1
ATOM 718 C C . HIS A 1 95 ? -1.589 -0.110 20.507 1.00 73.56 95 HIS A C 1
ATOM 720 O O . HIS A 1 95 ? -2.589 -0.770 20.211 1.00 73.56 95 HIS A O 1
ATOM 726 N N . PRO A 1 96 ? -1.139 -0.079 21.778 1.00 70.06 96 PRO A N 1
ATOM 727 C CA . PRO A 1 96 ? -1.924 -0.643 22.875 1.00 70.06 96 PRO A CA 1
ATOM 728 C C . PRO A 1 96 ? -3.346 -0.046 22.887 1.00 70.06 96 PRO A C 1
ATOM 730 O O . PRO A 1 96 ? -3.478 1.174 22.727 1.00 70.06 96 PRO A O 1
ATOM 733 N N . PRO A 1 97 ? -4.399 -0.873 23.077 1.00 74.75 97 PRO A N 1
ATOM 734 C CA . PRO A 1 97 ? -5.786 -0.420 23.029 1.00 74.75 97 PRO A CA 1
ATOM 735 C C . PRO A 1 97 ? -6.022 0.793 23.926 1.00 74.75 97 PRO A C 1
ATOM 737 O O . PRO A 1 97 ? -5.520 0.845 25.054 1.00 74.75 97 PRO A O 1
ATOM 740 N N . VAL A 1 98 ? -6.825 1.750 23.452 1.00 78.00 98 VAL A N 1
ATOM 741 C CA . VAL A 1 98 ? -7.171 2.966 24.209 1.00 78.00 98 VAL A CA 1
ATOM 742 C C . VAL A 1 98 ? -7.741 2.611 25.580 1.00 78.00 98 VAL A C 1
ATOM 744 O O . VAL A 1 98 ? -7.405 3.260 26.560 1.00 78.00 98 VAL A O 1
ATOM 747 N N . GLN A 1 99 ? -8.495 1.520 25.687 1.00 78.00 99 GLN A N 1
ATOM 748 C CA . GLN A 1 99 ? -9.042 1.017 26.946 1.00 78.00 99 GLN A CA 1
ATOM 749 C C . GLN A 1 99 ? -7.945 0.697 27.965 1.00 78.00 99 GLN A C 1
ATOM 751 O O . GLN A 1 99 ? -8.092 1.033 29.133 1.00 78.00 99 GLN A O 1
ATOM 756 N N . ARG A 1 100 ? -6.810 0.122 27.541 1.00 81.81 100 ARG A N 1
ATOM 757 C CA . ARG A 1 100 ? -5.664 -0.102 28.440 1.00 81.81 100 ARG A CA 1
ATOM 758 C C . ARG A 1 100 ? -5.026 1.214 28.870 1.00 81.81 100 ARG A C 1
ATOM 760 O O . ARG A 1 100 ? -4.552 1.322 29.994 1.00 81.81 100 ARG A O 1
ATOM 767 N N . ARG A 1 101 ? -5.016 2.217 27.986 1.00 82.06 101 ARG A N 1
ATOM 768 C CA . ARG A 1 101 ? -4.510 3.559 28.307 1.00 82.06 101 ARG A CA 1
ATOM 769 C C . ARG A 1 101 ? -5.423 4.256 29.314 1.00 82.06 101 ARG A C 1
ATOM 771 O O . ARG A 1 101 ? -4.910 4.787 30.287 1.00 82.06 101 ARG A O 1
ATOM 778 N N . ILE A 1 102 ? -6.742 4.189 29.126 1.00 84.19 102 ILE A N 1
ATOM 779 C CA . ILE A 1 102 ? -7.733 4.722 30.071 1.00 84.19 102 ILE A CA 1
ATOM 780 C C . ILE A 1 102 ? -7.624 3.995 31.410 1.00 84.19 102 ILE A C 1
ATOM 782 O O . ILE A 1 102 ? -7.439 4.655 32.420 1.00 84.19 102 ILE A O 1
ATOM 786 N N . ALA A 1 103 ? -7.612 2.659 31.422 1.00 84.12 103 ALA A N 1
ATOM 787 C CA . ALA A 1 103 ? -7.473 1.879 32.653 1.00 84.12 103 ALA A CA 1
ATOM 788 C C . ALA A 1 103 ? -6.188 2.230 33.425 1.00 84.12 103 ALA A C 1
ATOM 790 O O . ALA A 1 103 ? -6.204 2.327 34.648 1.00 84.12 103 ALA A O 1
ATOM 791 N N . ARG A 1 104 ? -5.079 2.480 32.713 1.00 83.69 104 ARG A N 1
ATOM 792 C CA . ARG A 1 104 ? -3.824 2.946 33.317 1.00 83.69 104 ARG A CA 1
ATOM 793 C C . ARG A 1 104 ? -3.932 4.365 33.880 1.00 83.69 104 ARG A C 1
ATOM 795 O O . ARG A 1 104 ? -3.320 4.661 34.897 1.00 83.69 104 ARG A O 1
ATOM 802 N N . LEU A 1 105 ? -4.675 5.254 33.226 1.00 85.06 105 LEU A N 1
ATOM 803 C CA . LEU A 1 105 ? -4.916 6.603 33.740 1.00 85.06 105 LEU A CA 1
ATOM 804 C C . LEU A 1 105 ? -5.839 6.575 34.959 1.00 85.06 105 LEU A C 1
ATOM 806 O O . LEU A 1 105 ? -5.562 7.262 35.934 1.00 85.06 105 LEU A O 1
ATOM 810 N N . GLU A 1 106 ? -6.879 5.746 34.940 1.00 86.44 106 GLU A N 1
ATOM 811 C CA . GLU A 1 106 ? -7.771 5.537 36.080 1.00 86.44 106 GLU A CA 1
ATOM 812 C C . GLU A 1 106 ? -7.028 4.941 37.275 1.00 86.44 106 GLU A C 1
ATOM 814 O O . GLU A 1 106 ? -7.249 5.390 38.396 1.00 86.44 106 GLU A O 1
ATOM 819 N N . SER A 1 107 ? -6.110 3.987 37.064 1.00 83.31 107 SER A N 1
ATOM 820 C CA . SER A 1 107 ? -5.287 3.456 38.158 1.00 83.31 107 SER A CA 1
ATOM 821 C C . SER A 1 107 ? -4.375 4.531 38.751 1.00 83.31 107 SER A C 1
ATOM 823 O O . SER A 1 107 ? -4.271 4.642 39.965 1.00 83.31 107 SER A O 1
ATOM 825 N N . LEU A 1 108 ? -3.763 5.373 37.911 1.00 83.44 108 LEU A N 1
ATOM 826 C CA . LEU A 1 108 ? -2.912 6.474 38.376 1.00 83.44 108 LEU A CA 1
ATOM 827 C C . LEU A 1 108 ? -3.707 7.568 39.104 1.00 83.44 108 LEU A C 1
ATOM 829 O O . LEU A 1 108 ? -3.242 8.089 40.115 1.00 83.44 108 LEU A O 1
ATOM 833 N N . ALA A 1 109 ? -4.902 7.902 38.609 1.00 83.19 109 ALA A N 1
ATOM 834 C CA . ALA A 1 109 ? -5.800 8.861 39.246 1.00 83.19 109 ALA A CA 1
ATOM 835 C C . ALA A 1 109 ? -6.325 8.336 40.591 1.00 83.19 109 ALA A C 1
ATOM 837 O O . ALA A 1 109 ? -6.428 9.103 41.545 1.00 83.19 109 ALA A O 1
ATOM 838 N N . ARG A 1 110 ? -6.606 7.029 40.681 1.00 83.19 110 ARG A N 1
ATOM 839 C CA . ARG A 1 110 ? -7.036 6.361 41.917 1.00 83.19 110 ARG A CA 1
ATOM 840 C C . ARG A 1 110 ? -5.918 6.304 42.965 1.00 83.19 110 ARG A C 1
ATOM 842 O O . ARG A 1 110 ? -6.207 6.471 44.143 1.00 83.19 110 ARG A O 1
ATOM 849 N N . ASP A 1 111 ? -4.664 6.142 42.538 1.00 81.00 111 ASP A N 1
ATOM 850 C CA . ASP A 1 111 ? -3.491 6.067 43.423 1.00 81.00 111 ASP A CA 1
ATOM 851 C C . ASP A 1 111 ? -2.918 7.442 43.828 1.00 81.00 111 ASP A C 1
ATOM 853 O O . ASP A 1 111 ? -1.973 7.510 44.616 1.00 81.00 111 ASP A O 1
ATOM 857 N N . GLY A 1 112 ? -3.436 8.549 43.279 1.00 73.62 112 GLY A N 1
ATOM 858 C CA . GLY A 1 112 ? -3.033 9.918 43.634 1.00 73.62 112 GLY A CA 1
ATOM 859 C C . GLY A 1 112 ? -1.568 10.276 43.341 1.00 73.62 112 GLY A C 1
ATOM 860 O O . GLY A 1 112 ? -1.105 11.345 43.743 1.00 73.62 112 GLY A O 1
ATOM 861 N N . ARG A 1 113 ? -0.808 9.413 42.650 1.00 66.62 113 ARG A N 1
ATOM 862 C CA . ARG A 1 113 ? 0.618 9.644 42.382 1.00 66.62 113 ARG A CA 1
ATOM 863 C C . ARG A 1 113 ? 0.796 10.550 41.161 1.00 66.62 113 ARG A C 1
ATOM 865 O O . ARG A 1 113 ? 0.356 10.189 40.068 1.00 66.62 113 ARG A O 1
ATOM 872 N N . PRO A 1 114 ? 1.480 11.702 41.288 1.00 63.66 114 PRO A N 1
ATOM 873 C CA . PRO A 1 114 ? 1.755 12.552 40.140 1.00 63.66 114 PRO A CA 1
ATOM 874 C C . PRO A 1 114 ? 2.635 11.790 39.143 1.00 63.66 114 PRO A C 1
ATOM 876 O O . PRO A 1 114 ? 3.677 11.253 39.515 1.00 63.66 114 PRO A O 1
ATOM 879 N N . ALA A 1 115 ? 2.260 11.803 37.858 1.00 66.00 115 ALA A N 1
ATOM 880 C CA . ALA A 1 115 ? 2.946 11.109 36.754 1.00 66.00 115 ALA A CA 1
ATOM 881 C C . ALA A 1 115 ? 4.439 11.482 36.567 1.00 66.00 115 ALA A C 1
ATOM 883 O O . ALA A 1 115 ? 5.118 10.943 35.696 1.00 66.00 115 ALA A O 1
ATOM 884 N N . ARG A 1 116 ? 4.951 12.409 37.384 1.00 64.50 116 ARG A N 1
ATOM 885 C CA . ARG A 1 116 ? 6.314 12.936 37.375 1.00 64.50 116 ARG A CA 1
ATOM 886 C C . ARG A 1 116 ? 7.337 11.985 38.013 1.00 64.50 116 ARG A C 1
ATOM 888 O O . ARG A 1 116 ? 8.502 12.068 37.655 1.00 64.50 116 ARG A O 1
ATOM 895 N N . SER A 1 117 ? 6.935 11.080 38.912 1.00 62.69 117 SER A N 1
ATOM 896 C CA . SER A 1 117 ? 7.877 10.198 39.632 1.00 62.69 117 SER A CA 1
ATOM 897 C C . SER A 1 117 ? 8.307 8.942 38.862 1.00 62.69 117 SER A C 1
ATOM 899 O O . SER A 1 117 ? 9.266 8.294 39.259 1.00 62.69 117 SER A O 1
ATOM 901 N N . ALA A 1 118 ? 7.643 8.603 37.751 1.00 59.81 118 ALA A N 1
ATOM 902 C CA . ALA A 1 118 ? 7.939 7.403 36.959 1.00 59.81 118 ALA A CA 1
ATOM 903 C C . ALA A 1 118 ? 9.074 7.580 35.925 1.00 59.81 118 ALA A C 1
ATOM 905 O O . ALA A 1 118 ? 9.425 6.619 35.249 1.00 59.81 118 ALA A O 1
ATOM 906 N N . TRP A 1 119 ? 9.622 8.792 35.783 1.00 59.50 119 TRP A N 1
ATOM 907 C CA . TRP A 1 119 ? 10.635 9.137 34.772 1.00 59.50 119 TRP A CA 1
ATOM 908 C C . TRP A 1 119 ? 12.004 9.520 35.363 1.00 59.50 119 TRP A C 1
ATOM 910 O O . TRP A 1 119 ? 12.896 9.881 34.604 1.00 59.50 119 TRP A O 1
ATOM 920 N N . ILE A 1 120 ? 12.164 9.493 36.693 1.00 58.78 120 ILE A N 1
ATOM 921 C CA . ILE A 1 120 ? 13.360 9.994 37.406 1.00 58.78 120 ILE A CA 1
ATOM 922 C C . ILE A 1 120 ? 14.012 8.883 38.256 1.00 58.78 120 ILE A C 1
ATOM 924 O O . ILE A 1 120 ? 14.449 9.127 39.376 1.00 58.78 120 ILE A O 1
ATOM 928 N N . GLY A 1 121 ? 14.032 7.648 37.753 1.00 52.38 121 GLY A N 1
ATOM 929 C CA . GLY A 1 121 ? 14.669 6.498 38.403 1.00 52.38 121 GLY A CA 1
ATOM 930 C C . GLY A 1 121 ? 15.564 5.748 37.439 1.00 52.38 121 GLY A C 1
ATOM 931 O O . GLY A 1 121 ? 15.146 5.619 36.267 1.00 52.38 121 GLY A O 1
#